Protein AF-A0A0E2AYF6-F1 (afdb_monomer)

Radius of gyration: 15.76 Å; Cα contacts (8 Å, |Δi|>4): 242; chains: 1; bounding box: 42×32×40 Å

Solvent-accessible surface area (backbone atoms only — not comparable to full-atom values): 7709 Å² total; per-residue (Å²): 76,22,38,86,88,65,51,48,32,66,35,88,87,39,91,82,32,56,81,87,39,69,34,32,36,39,48,81,101,40,78,30,57,58,52,87,72,82,84,86,61,89,89,56,90,67,72,80,43,27,36,78,45,69,48,70,94,85,53,44,58,41,78,47,69,53,76,87,58,36,87,75,53,41,72,71,44,59,37,36,41,37,54,55,77,86,51,71,51,40,40,33,33,31,33,22,61,49,71,59,85,94,46,77,44,80,48,45,36,28,24,51,70,90,37,84,71,35,61,86,52,92,80,78,84,49,74,88

Nearest PDB structures (foldseek):
  3l9r-assembly4_G  TM=6.458E-01  e=2.487E+00  Bos taurus
  8sos-assembly1_A  TM=7.343E-01  e=4.136E+00  Homo sapiens
  3are-assembly1_A  TM=7.345E-01  e=4.376E+00  Mus musculus
  3arf-assembly1_A  TM=7.133E-01  e=5.185E+00  Mus musculus

Structure (mmCIF, N/CA/C/O backbone):
data_AF-A0A0E2AYF6-F1
#
_entry.id   AF-A0A0E2AYF6-F1
#
loop_
_atom_site.group_PDB
_atom_site.id
_atom_site.type_symbol
_atom_site.label_atom_id
_atom_site.label_alt_id
_atom_site.label_comp_id
_atom_site.label_asym_id
_atom_site.label_entity_id
_atom_site.label_seq_id
_atom_site.pdbx_PDB_ins_code
_atom_site.Cartn_x
_atom_site.Cartn_y
_atom_site.Cartn_z
_atom_site.occupancy
_atom_site.B_iso_or_equiv
_atom_site.auth_seq_id
_atom_site.auth_comp_id
_atom_site.auth_asym_id
_atom_site.auth_atom_id
_atom_site.pdbx_PDB_model_num
ATOM 1 N N . MET A 1 1 ? -4.018 6.481 5.397 1.00 85.00 1 MET A N 1
ATOM 2 C CA . MET A 1 1 ? -5.443 6.141 5.551 1.00 85.00 1 MET A CA 1
ATOM 3 C C . MET A 1 1 ? -6.094 7.261 6.342 1.00 85.00 1 MET A C 1
ATOM 5 O O . MET A 1 1 ? -5.671 7.491 7.468 1.00 85.00 1 MET A O 1
ATOM 9 N N . LYS A 1 2 ? -7.014 8.018 5.747 1.00 90.38 2 LYS A N 1
ATOM 10 C CA . LYS A 1 2 ? -7.680 9.147 6.410 1.00 90.38 2 LYS A CA 1
ATOM 11 C C . LYS A 1 2 ? -9.195 9.037 6.292 1.00 90.38 2 LYS A C 1
ATOM 13 O O . LYS A 1 2 ? -9.662 8.411 5.348 1.00 90.38 2 LYS A O 1
ATOM 18 N N . ASP A 1 3 ? -9.937 9.619 7.221 1.00 90.00 3 ASP A N 1
ATOM 19 C CA . ASP A 1 3 ? -11.373 9.827 7.018 1.00 90.00 3 ASP A CA 1
ATOM 20 C C . ASP A 1 3 ? -11.638 11.024 6.086 1.00 90.00 3 ASP A C 1
ATOM 22 O O . ASP A 1 3 ? -10.720 11.77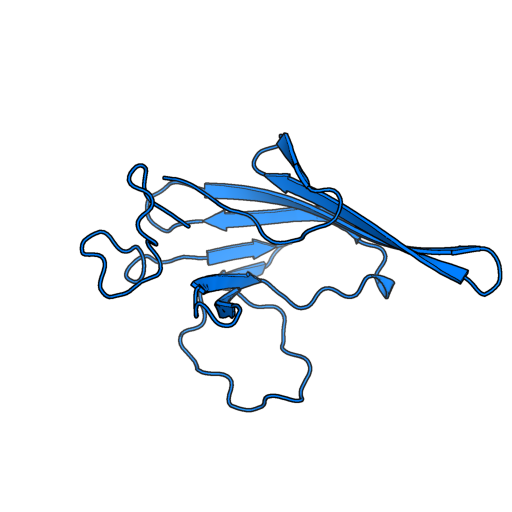2 5.722 1.00 90.00 3 ASP A O 1
ATOM 26 N N . ALA A 1 4 ? -12.904 11.229 5.720 1.00 89.44 4 ALA A N 1
ATOM 27 C CA . ALA A 1 4 ? -13.366 12.388 4.954 1.00 89.44 4 ALA A CA 1
ATOM 28 C C . ALA A 1 4 ? -13.022 13.756 5.588 1.00 89.44 4 ALA A C 1
ATOM 30 O O . ALA A 1 4 ? -12.935 14.753 4.871 1.00 89.44 4 ALA A O 1
ATOM 31 N N . ALA A 1 5 ? -12.802 13.819 6.906 1.00 89.69 5 ALA A N 1
ATOM 32 C CA . ALA A 1 5 ? -12.374 15.027 7.616 1.00 89.69 5 ALA A CA 1
ATOM 33 C C . ALA A 1 5 ? -10.840 15.206 7.629 1.00 89.69 5 ALA A C 1
ATOM 35 O O . ALA A 1 5 ? -10.336 16.239 8.070 1.00 89.69 5 ALA A O 1
ATOM 36 N N . GLY A 1 6 ? -10.086 14.231 7.114 1.00 90.56 6 GLY A N 1
ATOM 37 C CA . GLY A 1 6 ? -8.630 14.244 7.039 1.00 90.56 6 GLY A CA 1
ATOM 38 C C . GLY A 1 6 ? -7.915 13.683 8.273 1.00 90.56 6 GLY A C 1
ATOM 39 O O . GLY A 1 6 ? -6.679 13.721 8.307 1.00 90.56 6 GLY A O 1
ATOM 40 N N . ASN A 1 7 ? -8.638 13.137 9.254 1.00 92.06 7 ASN A N 1
ATOM 41 C CA . ASN A 1 7 ? -8.044 12.501 10.429 1.00 92.06 7 ASN A CA 1
ATOM 42 C C . ASN A 1 7 ? -7.379 11.186 10.029 1.00 92.06 7 ASN A C 1
ATOM 44 O O . ASN A 1 7 ? -7.926 10.411 9.247 1.00 92.06 7 ASN A O 1
ATOM 48 N N . ASN A 1 8 ? -6.191 10.910 10.565 1.00 92.06 8 ASN A N 1
ATOM 49 C CA . ASN A 1 8 ? -5.482 9.672 10.265 1.00 92.06 8 ASN A CA 1
ATOM 50 C C . ASN A 1 8 ? -6.093 8.501 11.046 1.00 92.06 8 ASN A C 1
ATOM 52 O O . ASN A 1 8 ? -5.935 8.411 12.257 1.00 92.06 8 ASN A O 1
ATOM 56 N N . LEU A 1 9 ? -6.729 7.565 10.343 1.00 93.69 9 LEU A N 1
ATOM 57 C CA . LEU A 1 9 ? -7.387 6.403 10.954 1.00 93.69 9 LEU A CA 1
ATOM 58 C C . LEU A 1 9 ? -6.404 5.357 11.507 1.00 93.69 9 LEU A C 1
ATOM 60 O O . LEU A 1 9 ? -6.825 4.376 12.113 1.00 93.69 9 LEU A O 1
ATOM 64 N N . LEU A 1 10 ? -5.099 5.551 11.300 1.00 92.56 10 LEU A N 1
ATOM 65 C CA . LEU A 1 10 ? -4.031 4.757 11.911 1.00 92.56 10 LEU A CA 1
ATOM 66 C C . LEU A 1 10 ? -3.496 5.400 13.199 1.00 92.56 10 LEU A C 1
ATOM 68 O O . LEU A 1 10 ? -2.589 4.849 13.828 1.00 92.56 10 LEU A O 1
ATOM 72 N N . ASP A 1 11 ? -4.013 6.569 13.586 1.00 91.44 11 ASP A N 1
ATOM 73 C CA . ASP A 1 11 ? -3.695 7.209 14.856 1.00 91.44 11 ASP A CA 1
ATOM 74 C C . ASP A 1 11 ? -4.581 6.643 15.977 1.00 91.44 11 ASP A C 1
ATOM 76 O O . ASP A 1 11 ? -5.804 6.764 15.900 1.00 91.44 11 ASP A O 1
ATOM 80 N N . PRO A 1 12 ? -4.002 6.050 17.040 1.00 90.19 12 PRO A N 1
ATOM 81 C CA . PRO A 1 12 ? -4.781 5.538 18.166 1.00 90.19 12 PRO A CA 1
ATOM 82 C C . PRO A 1 12 ? -5.567 6.619 18.923 1.00 90.19 12 PRO A C 1
ATOM 84 O O . PRO A 1 12 ? -6.458 6.272 19.691 1.00 90.19 12 PRO A O 1
ATOM 87 N N . GLN A 1 13 ? -5.246 7.907 18.751 1.00 91.75 13 GLN A N 1
ATOM 88 C CA . GLN A 1 13 ? -5.995 9.010 19.365 1.00 91.75 13 GLN A CA 1
ATOM 89 C C . GLN A 1 13 ? -7.279 9.367 18.601 1.00 91.75 13 GLN A C 1
ATOM 91 O O . GLN A 1 13 ? -8.134 10.072 19.134 1.00 91.75 13 GLN A O 1
ATOM 96 N N . VAL A 1 14 ? -7.444 8.888 17.365 1.00 93.38 14 VAL A N 1
ATOM 97 C CA . VAL A 1 14 ? -8.674 9.092 16.594 1.00 93.38 14 VAL A CA 1
ATOM 98 C C . VAL A 1 14 ? -9.720 8.085 17.067 1.00 93.38 14 VAL A C 1
ATOM 100 O O . VAL A 1 14 ? -9.497 6.880 17.013 1.00 93.38 14 VAL A O 1
ATOM 103 N N . ALA A 1 15 ? -10.878 8.558 17.533 1.00 91.12 15 ALA A N 1
ATOM 104 C CA . ALA A 1 15 ? -11.914 7.690 18.107 1.00 91.12 15 ALA A CA 1
ATOM 105 C C . ALA A 1 15 ? -12.442 6.633 17.117 1.00 91.12 15 ALA A C 1
ATOM 107 O O . ALA A 1 15 ? -12.764 5.519 17.516 1.00 91.12 15 ALA A O 1
ATOM 108 N N . SER A 1 16 ? -12.492 6.972 15.828 1.00 90.50 16 SER A N 1
ATOM 109 C CA . SER A 1 16 ? -12.912 6.101 14.725 1.00 90.50 16 SER A CA 1
ATOM 110 C C . SER A 1 16 ? -11.759 5.318 14.083 1.00 90.50 16 SER A C 1
ATOM 112 O O . SER A 1 16 ? -11.902 4.837 12.960 1.00 90.50 16 SER A O 1
ATOM 114 N N . ASN A 1 17 ? -10.597 5.222 14.741 1.00 92.50 17 ASN A N 1
ATOM 115 C CA . ASN A 1 17 ? -9.444 4.519 14.182 1.00 92.50 17 ASN A CA 1
ATOM 116 C C . ASN A 1 17 ? -9.764 3.052 13.844 1.00 92.50 17 ASN A C 1
ATOM 118 O O . ASN A 1 17 ? -10.621 2.419 14.456 1.00 92.50 17 ASN A O 1
ATOM 122 N N . ILE A 1 18 ? -9.012 2.501 12.894 1.00 91.19 18 ILE A N 1
ATOM 123 C CA . ILE A 1 18 ? -9.207 1.134 12.390 1.00 91.19 18 ILE A CA 1
ATOM 124 C C . ILE A 1 18 ? -8.200 0.138 12.980 1.00 91.19 18 ILE A C 1
ATOM 126 O O . ILE A 1 18 ? -8.012 -0.950 12.443 1.00 91.19 18 ILE A O 1
ATOM 130 N N . LEU A 1 19 ? -7.505 0.495 14.067 1.00 88.31 19 LEU A N 1
ATOM 131 C CA . LEU A 1 19 ? -6.434 -0.339 14.629 1.00 88.31 19 LEU A CA 1
ATOM 132 C C . LEU A 1 19 ? -6.954 -1.627 15.283 1.00 88.31 19 LEU A C 1
ATOM 134 O O . LEU A 1 19 ? -6.157 -2.536 15.509 1.00 88.31 19 LEU A O 1
ATOM 138 N N . GLY A 1 20 ? -8.253 -1.690 15.592 1.00 88.31 20 GLY A N 1
ATOM 139 C CA . GLY A 1 20 ? -8.936 -2.892 16.075 1.00 88.31 20 GLY A CA 1
ATOM 140 C C . GLY A 1 20 ? -9.422 -3.830 14.966 1.00 88.31 20 GLY A C 1
ATOM 141 O O . GLY A 1 20 ? -9.894 -4.919 15.276 1.00 88.31 20 GLY A O 1
ATOM 142 N N . ASN A 1 21 ? -9.319 -3.431 13.695 1.00 93.38 21 ASN A N 1
ATOM 143 C CA . ASN A 1 21 ? -9.757 -4.261 12.579 1.00 93.38 21 ASN A CA 1
ATOM 144 C C . ASN A 1 21 ? -8.725 -5.353 12.260 1.00 93.38 21 ASN A C 1
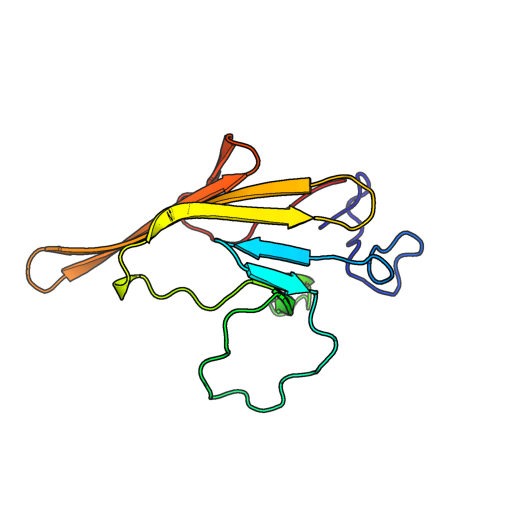ATOM 146 O O . ASN A 1 21 ? -7.514 -5.144 12.374 1.00 93.38 21 ASN A O 1
ATOM 150 N N . GLU A 1 22 ? -9.201 -6.486 11.743 1.00 94.38 22 GLU A N 1
ATOM 151 C CA . GLU A 1 22 ? -8.351 -7.536 11.170 1.00 94.38 22 GLU A CA 1
ATOM 152 C C . GL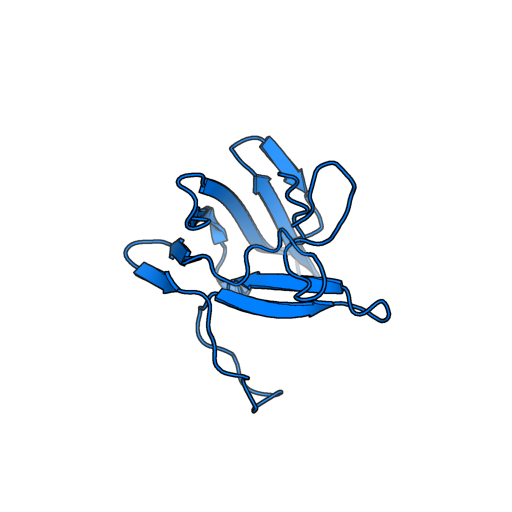U A 1 22 ? -7.877 -7.141 9.763 1.00 94.38 22 GLU A C 1
ATOM 154 O O . GLU A 1 22 ? -8.354 -7.642 8.745 1.00 94.38 22 GLU A O 1
ATOM 159 N N . ILE A 1 23 ? -6.946 -6.186 9.701 1.00 95.75 23 ILE A N 1
ATOM 160 C CA . ILE A 1 23 ? -6.365 -5.733 8.435 1.00 95.75 23 ILE A CA 1
ATOM 161 C C . ILE A 1 23 ? -5.389 -6.795 7.922 1.00 95.75 23 ILE A C 1
ATOM 163 O O . ILE A 1 23 ? -4.451 -7.187 8.623 1.00 95.75 23 ILE A O 1
ATOM 167 N N . THR A 1 24 ? -5.582 -7.230 6.679 1.00 97.31 24 THR A N 1
ATOM 168 C CA . THR A 1 24 ? -4.730 -8.226 6.018 1.00 97.31 24 THR A CA 1
ATOM 169 C C . THR A 1 24 ? -4.382 -7.790 4.596 1.00 97.31 24 THR A C 1
ATOM 171 O O . THR A 1 24 ? -5.119 -7.035 3.961 1.00 97.31 24 THR A O 1
ATOM 174 N N . VAL A 1 25 ? -3.241 -8.254 4.089 1.00 97.94 25 VAL A N 1
ATOM 175 C CA . VAL A 1 25 ? -2.885 -8.152 2.669 1.00 97.94 25 VAL A CA 1
ATOM 176 C C . VAL A 1 25 ? -2.817 -9.542 2.058 1.00 97.94 25 VAL A C 1
ATOM 178 O O . VAL A 1 25 ? -2.131 -10.413 2.579 1.00 97.94 25 VAL A O 1
ATOM 181 N N . GLU A 1 26 ? -3.476 -9.738 0.924 1.00 98.25 26 GLU A N 1
ATOM 182 C CA . GLU A 1 26 ? -3.312 -10.917 0.074 1.00 98.25 26 GLU A CA 1
ATOM 183 C C . GLU A 1 26 ? -2.363 -10.597 -1.081 1.00 98.25 26 GLU A C 1
ATOM 185 O O . GLU A 1 26 ? -2.572 -9.628 -1.816 1.00 98.25 26 GLU A O 1
ATOM 190 N N . TYR A 1 27 ? -1.323 -11.414 -1.248 1.00 97.75 27 TYR A N 1
ATOM 191 C CA . TYR A 1 27 ? -0.358 -11.297 -2.341 1.00 97.75 27 TYR A CA 1
ATOM 192 C C . TYR A 1 27 ? 0.092 -12.684 -2.808 1.00 97.75 27 TYR A C 1
ATOM 194 O O . TYR A 1 27 ? 0.685 -13.449 -2.040 1.00 97.75 27 TYR A O 1
ATOM 202 N N . GLY A 1 28 ? -0.202 -13.009 -4.070 1.00 94.69 28 GLY A N 1
ATOM 203 C CA . GLY A 1 28 ? -0.147 -14.390 -4.557 1.00 94.69 28 GLY A CA 1
ATOM 204 C C . GLY A 1 28 ? -1.075 -15.296 -3.738 1.00 94.69 28 GLY A C 1
ATOM 205 O O . GLY A 1 28 ? -2.159 -14.878 -3.345 1.00 94.69 28 GLY A O 1
ATOM 206 N N . ASP A 1 29 ? -0.615 -16.503 -3.410 1.00 96.00 29 ASP A N 1
ATOM 207 C CA . ASP A 1 29 ? -1.380 -17.481 -2.614 1.00 96.00 29 ASP A CA 1
ATOM 208 C C . ASP A 1 29 ? -1.206 -17.304 -1.091 1.00 96.00 29 ASP A C 1
ATOM 210 O O . ASP A 1 29 ? -1.425 -18.233 -0.311 1.00 96.00 29 ASP A O 1
ATOM 214 N N . LYS A 1 30 ? -0.728 -16.135 -0.646 1.00 97.12 30 LYS A N 1
ATOM 215 C CA . LYS A 1 30 ? -0.394 -15.866 0.758 1.00 97.12 30 LYS A CA 1
ATOM 216 C C . LYS A 1 30 ? -1.205 -14.703 1.312 1.00 97.12 30 LYS A C 1
ATOM 218 O O . LYS A 1 30 ? -1.411 -13.698 0.635 1.00 97.12 30 LYS A O 1
ATOM 223 N N . SER A 1 31 ? -1.579 -14.830 2.583 1.00 97.25 31 SER A N 1
ATOM 224 C CA . SER A 1 31 ? -2.192 -13.768 3.378 1.00 97.25 31 SER A CA 1
ATOM 225 C C . SER A 1 31 ? -1.222 -13.295 4.461 1.00 97.25 31 SER A C 1
ATOM 227 O O . SER A 1 31 ? -0.561 -14.101 5.120 1.00 97.25 31 SER A O 1
ATOM 229 N N . PHE A 1 32 ? -1.124 -11.980 4.617 1.00 96.69 32 PHE A N 1
ATOM 230 C CA . PHE A 1 32 ? -0.212 -11.286 5.515 1.00 96.69 32 PHE A CA 1
ATOM 231 C C . PHE A 1 32 ? -1.036 -10.414 6.469 1.00 96.69 32 PHE A C 1
ATOM 233 O O . PHE A 1 32 ? -1.444 -9.311 6.086 1.00 96.69 32 PHE A O 1
ATOM 240 N N . PRO A 1 33 ? -1.325 -10.882 7.695 1.00 96.06 33 PRO A N 1
ATOM 241 C CA . PRO A 1 33 ? -2.001 -10.059 8.688 1.00 96.06 33 PRO A CA 1
ATOM 242 C C . PRO A 1 33 ? -1.109 -8.906 9.145 1.00 96.06 33 PRO A C 1
ATOM 244 O O . PRO A 1 33 ? 0.120 -8.995 9.091 1.00 96.06 33 PRO A O 1
ATOM 247 N N . LEU A 1 34 ? -1.735 -7.825 9.611 1.00 93.69 34 LEU A N 1
ATOM 248 C CA . LEU A 1 34 ? -1.024 -6.693 10.191 1.00 93.69 34 LEU A CA 1
ATOM 249 C C . LEU A 1 34 ? -0.171 -7.151 11.378 1.00 93.69 34 LEU A C 1
ATOM 251 O O . LEU A 1 34 ? -0.682 -7.643 12.385 1.00 93.69 34 LEU A O 1
ATOM 255 N N . GLU A 1 35 ? 1.140 -6.968 11.261 1.00 89.00 35 GLU A N 1
ATOM 256 C CA . GLU A 1 35 ? 2.079 -7.368 12.296 1.00 89.00 35 GLU A CA 1
ATOM 257 C C . GLU A 1 35 ? 1.879 -6.528 13.566 1.00 89.00 35 GLU A C 1
ATOM 259 O O . GLU A 1 35 ? 1.811 -5.295 13.539 1.00 89.00 35 GLU A O 1
ATOM 264 N N . ASN A 1 36 ? 1.812 -7.221 14.705 1.00 74.00 36 ASN A N 1
ATOM 265 C CA . ASN A 1 36 ? 1.722 -6.607 16.031 1.00 74.00 36 ASN A CA 1
ATOM 266 C C . ASN A 1 36 ? 3.085 -6.503 16.734 1.00 74.00 36 ASN A C 1
ATOM 268 O O . ASN A 1 36 ? 3.184 -5.890 17.796 1.00 74.00 36 ASN A O 1
ATOM 272 N N . SER A 1 37 ? 4.135 -7.095 16.160 1.00 66.31 37 SER A N 1
ATOM 273 C CA . SER A 1 37 ? 5.490 -7.070 16.707 1.00 66.31 37 SER A CA 1
ATOM 274 C C . SER A 1 37 ? 6.269 -5.851 16.228 1.00 66.31 37 SER A C 1
ATOM 276 O O . SER A 1 37 ? 6.259 -5.517 15.046 1.00 66.31 37 SER A O 1
ATOM 278 N N . VAL A 1 38 ? 6.998 -5.221 17.147 1.00 60.69 38 VAL A N 1
ATOM 279 C CA . VAL A 1 38 ? 7.991 -4.198 16.810 1.00 60.69 38 VAL A CA 1
ATOM 280 C C . VAL A 1 38 ? 9.253 -4.915 16.346 1.00 60.69 38 VAL A C 1
ATOM 282 O O . VAL A 1 38 ? 9.855 -5.660 17.120 1.00 60.69 38 VAL A O 1
ATOM 285 N N . ASP A 1 39 ? 9.644 -4.712 15.091 1.00 61.06 39 ASP A N 1
ATOM 286 C CA . ASP A 1 39 ? 10.906 -5.245 14.589 1.00 61.06 39 ASP A CA 1
ATOM 287 C C . ASP A 1 39 ? 12.065 -4.439 15.194 1.00 61.06 39 ASP A C 1
ATOM 289 O O . ASP A 1 39 ? 12.207 -3.238 14.963 1.00 61.06 39 ASP A O 1
ATOM 293 N N . THR A 1 40 ? 12.864 -5.078 16.048 1.00 60.25 40 THR A N 1
ATOM 294 C CA . THR A 1 40 ? 13.934 -4.411 16.809 1.00 60.25 40 THR A CA 1
ATOM 295 C C . THR A 1 40 ? 15.262 -4.376 16.054 1.00 60.25 40 THR A C 1
ATOM 297 O O . THR A 1 40 ? 16.243 -3.819 16.551 1.00 60.25 40 THR A O 1
ATOM 300 N N . ARG A 1 41 ? 15.326 -4.957 14.847 1.00 61.78 41 ARG A N 1
ATOM 301 C CA . ARG A 1 41 ? 16.561 -5.114 14.067 1.00 61.78 41 ARG A CA 1
ATOM 302 C C . ARG A 1 41 ? 16.557 -4.210 12.837 1.00 61.78 41 ARG A C 1
ATOM 304 O O . ARG A 1 41 ? 16.304 -4.646 11.723 1.00 61.78 41 ARG A O 1
ATOM 311 N N . PHE A 1 42 ? 16.934 -2.954 13.051 1.00 58.25 42 PHE A N 1
ATOM 312 C CA . PHE A 1 42 ? 16.920 -1.883 12.045 1.00 58.25 42 PHE A CA 1
ATOM 313 C C . PHE A 1 42 ? 17.710 -2.168 10.743 1.00 58.25 42 PHE A C 1
ATOM 315 O O . PHE A 1 42 ? 17.389 -1.596 9.710 1.00 58.25 42 PHE A O 1
ATOM 322 N N . ASN A 1 43 ? 18.722 -3.048 10.764 1.00 60.88 43 ASN A N 1
ATOM 323 C CA . ASN A 1 43 ? 19.654 -3.251 9.639 1.00 60.88 43 ASN A CA 1
ATOM 324 C C . ASN A 1 43 ? 19.483 -4.577 8.869 1.00 60.88 43 ASN A C 1
ATOM 326 O O . ASN A 1 43 ? 20.375 -4.940 8.103 1.00 60.88 43 ASN A O 1
ATOM 330 N N . MET A 1 44 ? 18.404 -5.338 9.077 1.00 69.69 44 MET A N 1
ATOM 331 C CA . MET A 1 44 ? 18.197 -6.600 8.350 1.00 69.69 44 MET A CA 1
ATOM 332 C C . MET A 1 44 ? 17.083 -6.476 7.307 1.00 69.69 44 MET A C 1
ATOM 334 O O . MET A 1 44 ? 16.081 -5.824 7.598 1.00 69.69 44 MET A O 1
ATOM 338 N N . PRO A 1 45 ? 17.208 -7.141 6.138 1.00 70.31 45 PRO A N 1
ATOM 339 C CA . PRO A 1 45 ? 16.099 -7.273 5.201 1.00 70.31 45 PRO A CA 1
ATOM 340 C C . PRO A 1 45 ? 14.898 -7.877 5.917 1.00 70.31 45 PRO A C 1
ATOM 342 O O . PRO A 1 45 ? 15.008 -8.948 6.530 1.00 70.31 45 PRO A O 1
ATOM 345 N N . ARG A 1 46 ? 13.760 -7.191 5.858 1.00 80.25 46 ARG A N 1
ATOM 346 C CA . ARG A 1 46 ? 12.560 -7.670 6.537 1.00 80.25 46 ARG A CA 1
ATOM 347 C C . ARG A 1 46 ? 11.828 -8.655 5.634 1.00 80.25 46 ARG A C 1
ATOM 349 O O . ARG A 1 46 ? 11.695 -8.400 4.435 1.00 80.25 46 ARG A O 1
ATOM 356 N N . PRO A 1 47 ? 11.320 -9.778 6.173 1.00 84.88 47 PRO A N 1
ATOM 357 C CA . PRO A 1 47 ? 10.440 -10.652 5.412 1.00 84.88 47 PRO A CA 1
ATOM 358 C C . PRO A 1 47 ? 9.266 -9.867 4.813 1.00 84.88 47 PRO A C 1
ATOM 360 O O . PRO A 1 47 ? 8.852 -8.829 5.337 1.00 84.88 47 PRO A O 1
ATOM 363 N N . LEU A 1 48 ? 8.684 -10.373 3.729 1.00 90.62 48 LEU A N 1
ATOM 364 C CA . LEU A 1 48 ? 7.448 -9.805 3.198 1.00 90.62 48 LEU A CA 1
ATOM 365 C C . LEU A 1 48 ? 6.354 -9.839 4.279 1.00 90.62 48 LEU A C 1
ATOM 367 O O . LEU A 1 48 ? 6.118 -10.886 4.877 1.00 90.62 48 LEU A O 1
ATOM 371 N N . GLY A 1 49 ? 5.723 -8.696 4.542 1.00 93.06 49 GLY A N 1
ATOM 372 C CA . GLY A 1 49 ? 4.737 -8.548 5.610 1.00 93.06 49 GLY A CA 1
ATOM 373 C C . GLY A 1 49 ? 4.119 -7.154 5.639 1.00 93.06 49 GLY A C 1
ATOM 374 O O . GLY A 1 49 ? 4.666 -6.221 5.042 1.00 93.06 49 GLY A O 1
ATOM 375 N N . LEU A 1 50 ? 2.963 -7.043 6.299 1.00 93.88 50 LEU A N 1
ATOM 376 C CA . LEU A 1 50 ? 2.193 -5.811 6.483 1.00 93.88 50 LEU A CA 1
ATOM 377 C C . LEU A 1 50 ? 2.500 -5.216 7.861 1.00 93.88 50 LEU A C 1
ATOM 379 O O . LEU A 1 50 ? 2.307 -5.882 8.875 1.00 93.88 50 LEU A O 1
ATOM 383 N N . ARG A 1 51 ? 2.956 -3.963 7.916 1.00 91.56 51 ARG A N 1
ATOM 384 C CA . ARG A 1 51 ? 3.506 -3.350 9.136 1.00 91.56 51 ARG A CA 1
ATOM 385 C C . ARG A 1 51 ? 2.963 -1.956 9.386 1.00 91.56 51 ARG A C 1
ATOM 387 O O . ARG A 1 51 ? 2.575 -1.250 8.460 1.00 91.56 51 ARG A O 1
ATOM 394 N N . LYS A 1 52 ? 2.982 -1.552 10.658 1.00 90.56 52 LYS A N 1
ATOM 395 C CA . LYS A 1 52 ? 2.769 -0.164 11.086 1.00 90.56 52 LYS A CA 1
ATOM 396 C C . LYS A 1 52 ? 4.104 0.568 11.013 1.00 90.56 52 LYS A C 1
ATOM 398 O O . LYS A 1 52 ? 5.084 0.100 11.580 1.00 90.56 52 LYS A O 1
ATOM 403 N N . GLU A 1 53 ? 4.121 1.724 10.368 1.00 88.94 53 GLU A N 1
ATOM 404 C CA . GLU A 1 53 ? 5.313 2.561 10.233 1.00 88.94 53 GLU A CA 1
ATOM 405 C C . GLU A 1 53 ? 5.004 4.012 10.597 1.00 88.94 53 GLU A C 1
ATOM 407 O O . GLU A 1 53 ? 3.848 4.446 10.638 1.00 88.94 53 GLU A O 1
ATOM 412 N N . VAL A 1 54 ? 6.066 4.776 10.836 1.00 89.00 54 VAL A N 1
ATOM 413 C CA . VAL A 1 54 ? 6.012 6.220 11.054 1.00 89.00 54 VAL A CA 1
ATOM 414 C C . VAL A 1 54 ? 6.909 6.887 10.017 1.00 89.00 54 VAL A C 1
ATOM 416 O O . VAL A 1 54 ? 8.104 6.610 9.959 1.00 89.00 54 VAL A O 1
ATOM 419 N N . LEU A 1 55 ? 6.334 7.756 9.189 1.00 86.31 55 LEU A N 1
ATOM 420 C CA . LEU A 1 55 ? 7.010 8.380 8.057 1.00 86.31 55 LEU A CA 1
ATOM 421 C C . LEU A 1 55 ? 7.304 9.864 8.316 1.00 86.31 55 LEU A C 1
ATOM 423 O O . LEU A 1 55 ? 6.418 10.633 8.695 1.00 86.31 55 LEU A O 1
ATOM 427 N N . GLY A 1 56 ? 8.544 10.268 8.028 1.00 86.00 56 GLY A N 1
ATOM 428 C CA . GLY A 1 56 ? 8.985 11.666 8.019 1.00 86.00 56 GLY A CA 1
ATOM 429 C C . GLY A 1 56 ? 9.020 12.347 9.393 1.00 86.00 56 GLY A C 1
ATOM 430 O O . GLY A 1 56 ? 8.653 11.777 10.419 1.00 86.00 56 GLY A O 1
ATOM 431 N N . GLU A 1 57 ? 9.456 13.608 9.410 1.00 84.69 57 GLU A N 1
ATOM 432 C CA . GLU A 1 57 ? 9.573 14.408 10.642 1.00 84.69 57 GLU A CA 1
ATOM 433 C C . GLU A 1 57 ? 8.218 14.671 11.312 1.00 84.69 57 GLU A C 1
ATOM 435 O O . GLU A 1 57 ? 8.123 14.706 12.537 1.00 84.69 57 GLU A O 1
ATOM 440 N N . ALA A 1 58 ? 7.153 14.775 10.510 1.00 86.06 58 ALA A N 1
ATOM 441 C CA . ALA A 1 58 ? 5.779 14.934 10.984 1.00 86.06 58 ALA A CA 1
ATOM 442 C C . ALA A 1 58 ? 5.220 13.678 11.680 1.00 86.06 58 ALA A C 1
ATOM 444 O O . ALA A 1 58 ? 4.098 13.709 12.182 1.00 86.06 58 ALA A O 1
ATOM 445 N N . LYS A 1 59 ? 5.986 12.578 11.711 1.00 87.94 59 LYS A N 1
ATOM 446 C CA . LYS A 1 59 ? 5.611 11.296 12.314 1.00 87.94 59 LYS A CA 1
ATOM 447 C C . LYS A 1 59 ? 4.259 10.776 11.814 1.00 87.94 59 LYS A C 1
ATOM 449 O O . LYS A 1 59 ? 3.430 10.309 12.598 1.00 87.94 59 LYS A O 1
ATOM 454 N N . GLU A 1 60 ? 4.035 10.839 10.502 1.00 89.12 60 GLU A N 1
ATOM 455 C CA . GLU A 1 60 ? 2.790 10.354 9.908 1.00 89.12 60 GLU A CA 1
ATOM 456 C C . GLU A 1 60 ? 2.705 8.830 10.059 1.00 89.12 60 GLU A C 1
ATOM 458 O O . GLU A 1 60 ? 3.565 8.096 9.575 1.00 89.12 60 GLU A O 1
ATOM 463 N N . ARG A 1 61 ? 1.667 8.341 10.744 1.00 90.75 61 ARG A N 1
ATOM 464 C CA . ARG A 1 61 ? 1.415 6.902 10.893 1.00 90.75 61 ARG A CA 1
ATOM 465 C C . ARG A 1 61 ? 0.899 6.326 9.579 1.00 90.75 61 ARG A C 1
ATOM 467 O O . ARG A 1 61 ? -0.107 6.806 9.050 1.00 90.75 61 ARG A O 1
ATOM 474 N N . VAL A 1 62 ? 1.565 5.295 9.074 1.00 92.75 62 VAL A N 1
ATOM 475 C CA . VAL A 1 62 ? 1.242 4.636 7.803 1.00 92.75 62 VAL A CA 1
ATOM 476 C C . VAL A 1 62 ? 1.260 3.115 7.956 1.00 92.75 62 VAL A C 1
ATOM 478 O O . VAL A 1 62 ? 1.758 2.582 8.949 1.00 92.75 62 VAL A O 1
ATOM 481 N N . LEU A 1 63 ? 0.703 2.421 6.965 1.00 93.56 63 LEU A N 1
ATOM 482 C CA . LEU A 1 63 ? 0.941 0.995 6.770 1.00 93.56 63 LEU A CA 1
ATOM 483 C C . LEU A 1 63 ? 1.961 0.817 5.644 1.00 93.56 63 LEU A C 1
ATOM 485 O O . LEU A 1 63 ? 1.877 1.514 4.631 1.00 93.56 63 LEU A O 1
ATOM 489 N N . SER A 1 64 ? 2.898 -0.109 5.813 1.00 92.50 64 SER A N 1
ATOM 490 C CA . SER A 1 64 ? 3.834 -0.538 4.772 1.00 92.50 64 SER A CA 1
ATOM 491 C C . SER A 1 64 ? 3.638 -2.020 4.475 1.00 92.50 64 SER A C 1
ATOM 493 O O . SER A 1 64 ? 3.305 -2.800 5.366 1.00 92.50 64 SER A O 1
ATOM 495 N N . PHE A 1 65 ? 3.832 -2.415 3.220 1.00 93.88 65 PHE A N 1
ATOM 496 C CA . PHE A 1 65 ? 3.789 -3.816 2.822 1.00 93.88 65 PHE A CA 1
ATOM 497 C C . PHE A 1 65 ? 5.018 -4.156 1.982 1.00 93.88 65 PHE A C 1
ATOM 499 O O . PHE A 1 65 ? 5.195 -3.616 0.891 1.00 93.88 65 PHE A O 1
ATOM 506 N N . GLY A 1 66 ? 5.844 -5.062 2.508 1.00 88.38 66 GLY A N 1
ATOM 507 C CA . GLY A 1 66 ? 7.034 -5.584 1.833 1.00 88.38 66 GLY A CA 1
ATOM 508 C C . GLY A 1 66 ? 8.201 -4.607 1.655 1.00 88.38 66 GLY A C 1
ATOM 509 O O . GLY A 1 66 ? 8.116 -3.414 1.931 1.00 88.38 66 GLY A O 1
ATOM 510 N N . GLU A 1 67 ? 9.311 -5.157 1.162 1.00 87.25 67 GLU A N 1
ATOM 511 C CA . GLU A 1 67 ? 10.511 -4.433 0.728 1.00 87.25 67 GLU A CA 1
ATOM 512 C C . GLU A 1 67 ? 10.864 -4.915 -0.684 1.00 87.25 67 GLU A C 1
ATOM 514 O O . GLU A 1 67 ? 11.696 -5.797 -0.895 1.00 87.25 67 GLU A O 1
ATOM 519 N N . PHE A 1 68 ? 10.141 -4.402 -1.679 1.00 90.25 68 PHE A N 1
ATOM 520 C CA . PHE A 1 68 ? 10.307 -4.834 -3.064 1.00 90.25 68 PHE A CA 1
ATOM 521 C C . PHE A 1 68 ? 11.566 -4.211 -3.682 1.00 90.25 68 PHE A C 1
ATOM 523 O O . PHE A 1 68 ? 11.714 -2.990 -3.719 1.00 90.25 68 PHE A O 1
ATOM 530 N N . SER A 1 69 ? 12.463 -5.048 -4.212 1.00 90.81 69 SER A N 1
ATOM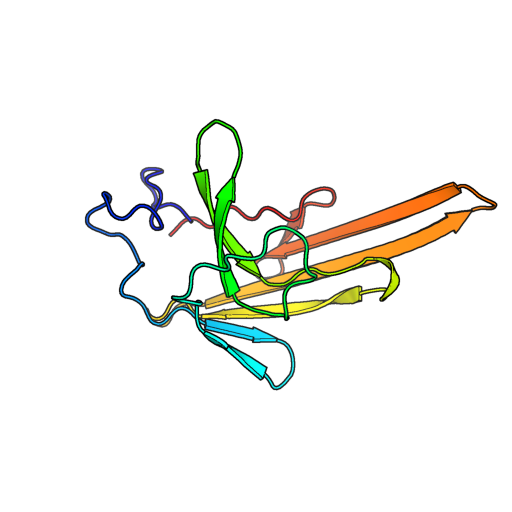 531 C CA . SER A 1 69 ? 13.628 -4.589 -4.983 1.00 90.81 69 SER A CA 1
ATOM 532 C C . SER A 1 69 ? 13.318 -4.544 -6.488 1.00 90.81 69 SER A C 1
ATOM 534 O O . SER A 1 69 ? 12.821 -5.544 -7.017 1.00 90.81 69 SER A O 1
ATOM 536 N N . PRO A 1 70 ? 13.666 -3.452 -7.206 1.00 92.62 70 PRO A N 1
ATOM 537 C CA . PRO A 1 70 ? 13.478 -3.341 -8.658 1.00 92.62 70 PRO A CA 1
ATOM 538 C C . PRO A 1 70 ? 14.279 -4.361 -9.473 1.00 92.62 70 PRO A C 1
ATOM 540 O O . PRO A 1 70 ? 13.997 -4.561 -10.655 1.00 92.62 70 PRO A O 1
ATOM 543 N N . GLU A 1 71 ? 15.262 -5.026 -8.870 1.00 93.06 71 GLU A N 1
ATOM 544 C CA . GLU A 1 71 ? 16.040 -6.077 -9.528 1.00 93.06 71 GLU A CA 1
ATOM 545 C C . GLU A 1 71 ? 15.183 -7.293 -9.898 1.00 93.06 71 GLU A C 1
ATOM 547 O O . GLU A 1 71 ? 15.472 -7.959 -10.888 1.00 93.06 71 GLU A O 1
ATOM 552 N N . HIS A 1 72 ? 14.078 -7.521 -9.183 1.00 94.00 72 HIS A N 1
ATOM 553 C CA . HIS A 1 72 ? 13.149 -8.622 -9.451 1.00 94.00 72 HIS A CA 1
ATOM 554 C C . HIS A 1 72 ? 12.194 -8.366 -10.627 1.00 94.00 72 HIS A C 1
ATOM 556 O O . HIS A 1 72 ? 11.415 -9.247 -10.973 1.00 94.00 72 HIS A O 1
ATOM 562 N N . GLN A 1 73 ? 12.256 -7.192 -11.265 1.00 96.06 73 GLN A N 1
ATOM 563 C CA . GLN A 1 73 ? 11.501 -6.887 -12.487 1.00 96.06 73 GLN A CA 1
ATOM 564 C C . GLN A 1 73 ? 9.969 -6.997 -12.352 1.00 96.06 73 GLN A C 1
ATOM 566 O O . GLN A 1 73 ? 9.301 -7.444 -13.286 1.00 96.06 73 GLN A O 1
ATOM 571 N N . TYR A 1 74 ? 9.402 -6.551 -11.229 1.00 96.31 74 TYR A N 1
ATOM 572 C CA . TYR A 1 74 ? 7.955 -6.576 -10.995 1.00 96.31 74 TYR A CA 1
ATOM 573 C C . TYR A 1 74 ? 7.206 -5.736 -12.037 1.00 96.31 74 TYR A C 1
ATOM 575 O O . TYR A 1 74 ? 7.479 -4.541 -12.198 1.00 96.31 74 TYR A O 1
ATOM 583 N N . LYS A 1 75 ? 6.265 -6.362 -12.749 1.00 96.50 75 LYS A N 1
ATOM 584 C CA . LYS A 1 75 ? 5.474 -5.737 -13.819 1.00 96.50 75 LYS A CA 1
ATOM 585 C C . LYS A 1 75 ? 4.022 -6.175 -13.706 1.00 96.50 75 LYS A C 1
ATOM 587 O O . LYS A 1 75 ? 3.684 -7.307 -14.032 1.00 96.50 75 LYS A O 1
ATOM 592 N N . GLY A 1 76 ? 3.165 -5.258 -13.284 1.00 96.12 76 GLY A N 1
ATOM 593 C CA . GLY A 1 76 ? 1.742 -5.480 -13.098 1.00 96.12 76 GLY A CA 1
ATOM 594 C C . GLY A 1 76 ? 1.403 -6.362 -11.902 1.00 96.12 76 GLY A C 1
ATOM 595 O O . GLY A 1 76 ? 0.302 -6.912 -11.873 1.00 96.12 76 GLY A O 1
ATOM 596 N N . GLU A 1 77 ? 2.311 -6.474 -10.932 1.00 97.12 77 GLU A N 1
ATOM 597 C CA . GLU A 1 77 ? 2.072 -7.201 -9.687 1.00 97.12 77 GLU A CA 1
ATOM 598 C C . GLU A 1 77 ? 0.908 -6.584 -8.930 1.00 97.12 77 GLU A C 1
ATOM 600 O O . GLU A 1 77 ? 0.716 -5.369 -8.957 1.00 97.12 77 GLU A O 1
ATOM 605 N N . THR A 1 78 ? 0.118 -7.419 -8.262 1.00 97.50 78 THR A N 1
ATOM 606 C CA . THR A 1 78 ? -1.105 -6.977 -7.592 1.00 97.50 78 THR A CA 1
ATOM 607 C C . THR A 1 78 ? -1.215 -7.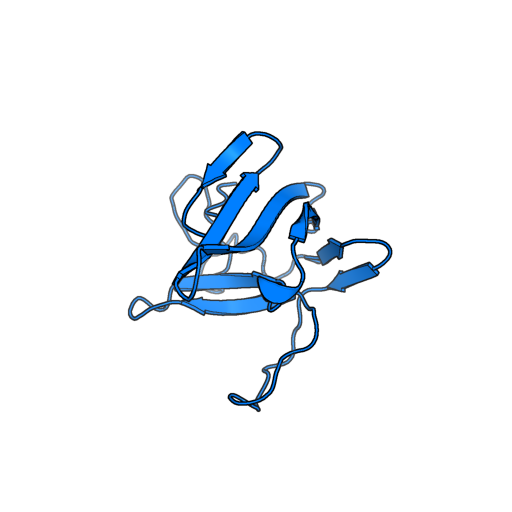593 -6.209 1.00 97.50 78 THR A C 1
ATOM 609 O O . THR A 1 78 ? -1.033 -8.797 -6.054 1.00 97.50 78 THR A O 1
ATOM 612 N N . PHE A 1 79 ? -1.566 -6.779 -5.217 1.00 97.56 79 PHE A N 1
ATOM 613 C CA . PHE A 1 79 ? -1.989 -7.239 -3.898 1.00 97.56 79 PHE A CA 1
ATOM 614 C C . PHE A 1 79 ? -3.323 -6.601 -3.510 1.00 97.56 79 PHE A C 1
ATOM 616 O O . PHE A 1 79 ? -3.661 -5.502 -3.953 1.00 97.56 79 PHE A O 1
ATOM 623 N N . THR A 1 80 ? -4.082 -7.294 -2.668 1.00 98.31 80 THR A N 1
ATOM 624 C CA . THR A 1 80 ? -5.367 -6.812 -2.150 1.00 98.31 80 THR A CA 1
ATOM 625 C C . THR A 1 80 ? -5.233 -6.511 -0.669 1.00 98.31 80 THR A C 1
ATOM 627 O O . THR A 1 80 ? -4.767 -7.353 0.089 1.00 98.31 80 THR A O 1
ATOM 630 N N . ILE A 1 81 ? -5.650 -5.321 -0.252 1.00 97.44 81 ILE A N 1
ATOM 631 C CA . ILE A 1 81 ? -5.752 -4.932 1.151 1.00 97.44 81 ILE A CA 1
ATOM 632 C C . ILE A 1 81 ? -7.189 -5.185 1.593 1.00 97.44 81 ILE A C 1
ATOM 634 O O . ILE A 1 81 ? -8.111 -4.567 1.062 1.00 97.44 81 ILE A O 1
ATOM 638 N N . HIS A 1 82 ? -7.384 -6.053 2.577 1.00 97.44 82 HIS A N 1
ATOM 639 C CA . HIS A 1 82 ? -8.667 -6.246 3.248 1.00 97.44 82 HIS A CA 1
ATOM 640 C C . HIS A 1 82 ? -8.653 -5.469 4.559 1.00 97.44 82 HIS A C 1
ATOM 642 O O . HIS A 1 82 ? -7.767 -5.658 5.390 1.00 97.44 82 HIS A O 1
ATOM 648 N N . TRP A 1 83 ? -9.628 -4.582 4.755 1.00 95.56 83 TRP A N 1
ATOM 649 C CA . TRP A 1 83 ? -9.627 -3.644 5.885 1.00 95.56 83 TRP A CA 1
ATOM 650 C C . TRP A 1 83 ? -10.307 -4.167 7.150 1.00 95.56 83 TRP A C 1
ATOM 652 O O . TRP A 1 83 ? -10.384 -3.436 8.136 1.00 95.56 83 TRP A O 1
ATOM 662 N N . GLY A 1 84 ? -10.838 -5.391 7.121 1.00 94.31 84 GLY A N 1
ATOM 663 C CA . GLY A 1 84 ? -11.563 -6.003 8.239 1.00 94.31 84 GLY A CA 1
ATOM 664 C C . GLY A 1 84 ? -12.988 -5.473 8.462 1.00 94.31 84 GLY A C 1
ATOM 665 O O . GLY A 1 84 ? -13.694 -6.000 9.310 1.00 94.31 84 GLY A O 1
ATOM 666 N N . ASP A 1 85 ? -13.444 -4.480 7.691 1.00 92.31 85 ASP A N 1
ATOM 667 C CA . ASP A 1 85 ? -14.815 -3.935 7.720 1.00 92.31 85 ASP A CA 1
ATOM 668 C C . ASP A 1 85 ? -15.658 -4.363 6.502 1.00 92.31 85 ASP A C 1
ATOM 670 O O . ASP A 1 85 ? -16.698 -3.780 6.201 1.00 92.31 85 ASP A O 1
ATOM 674 N N . GLY A 1 86 ? -15.193 -5.383 5.777 1.00 94.06 86 GLY A N 1
ATOM 675 C CA . GLY A 1 86 ? -15.812 -5.880 4.550 1.00 94.06 86 GLY A CA 1
ATOM 676 C C . GLY A 1 86 ? -15.425 -5.109 3.286 1.00 94.06 86 GLY A C 1
ATOM 677 O O . GLY A 1 86 ? -15.693 -5.599 2.188 1.00 94.06 86 GLY A O 1
ATOM 678 N N . THR A 1 87 ? -14.758 -3.951 3.394 1.00 95.12 87 THR A N 1
ATOM 679 C CA . THR A 1 87 ? -14.207 -3.268 2.218 1.00 95.12 87 THR A CA 1
ATOM 680 C C . THR A 1 87 ? -12.777 -3.716 1.932 1.00 95.12 87 THR A C 1
ATOM 682 O O . THR A 1 87 ? -12.039 -4.183 2.807 1.00 95.12 87 THR A O 1
ATOM 685 N N . LYS A 1 88 ? -12.370 -3.546 0.674 1.00 97.00 88 LYS A N 1
ATOM 686 C CA . LYS A 1 88 ? -11.026 -3.864 0.203 1.00 97.00 88 LYS A CA 1
ATOM 687 C C . LYS A 1 88 ? -10.553 -2.857 -0.830 1.00 97.00 88 LYS A C 1
ATOM 689 O O . LYS A 1 88 ? -11.374 -2.263 -1.526 1.00 97.00 88 LYS A O 1
ATOM 694 N N . ASP A 1 89 ? -9.242 -2.731 -0.947 1.00 97.50 89 ASP A N 1
ATOM 695 C CA . ASP A 1 89 ? -8.579 -1.990 -2.014 1.00 97.50 89 ASP A CA 1
ATOM 696 C C . ASP A 1 89 ? -7.616 -2.910 -2.759 1.00 97.50 89 ASP A C 1
ATOM 698 O O . ASP A 1 89 ? -6.927 -3.729 -2.151 1.00 97.50 89 ASP A O 1
ATOM 702 N N . VAL A 1 90 ? -7.543 -2.767 -4.078 1.00 97.81 90 VAL A N 1
ATOM 703 C CA . VAL A 1 90 ? -6.597 -3.504 -4.919 1.00 97.81 90 VAL A CA 1
ATOM 704 C C . VAL A 1 90 ? -5.491 -2.556 -5.350 1.00 97.81 90 VAL A C 1
ATOM 706 O O . VAL A 1 90 ? -5.748 -1.527 -5.978 1.00 97.81 90 VAL A O 1
ATOM 709 N N . VAL A 1 91 ? -4.253 -2.909 -5.024 1.00 97.19 91 VAL A N 1
ATOM 710 C CA . VAL A 1 91 ? -3.065 -2.166 -5.436 1.00 97.19 91 VAL A CA 1
ATOM 711 C C . VAL A 1 91 ? -2.344 -2.963 -6.503 1.00 97.19 91 VAL A C 1
ATOM 713 O O . VAL A 1 91 ? -1.942 -4.099 -6.267 1.00 97.19 91 VAL A O 1
ATOM 716 N N . LYS A 1 92 ? -2.132 -2.341 -7.661 1.00 97.50 92 LYS A N 1
ATOM 717 C CA . LYS A 1 92 ? -1.282 -2.880 -8.723 1.00 97.50 92 LYS A CA 1
ATOM 718 C C . LYS A 1 92 ? -0.052 -2.004 -8.893 1.00 97.50 92 LYS A C 1
ATOM 720 O O . LYS A 1 92 ? -0.167 -0.780 -8.867 1.00 97.50 92 LYS A O 1
ATOM 725 N N . PHE A 1 93 ? 1.117 -2.601 -9.087 1.00 96.88 93 PHE A N 1
ATOM 726 C CA . PHE A 1 93 ? 2.361 -1.857 -9.218 1.00 96.88 93 PHE A CA 1
ATOM 727 C C . PHE A 1 93 ? 3.320 -2.427 -10.266 1.00 96.88 93 PHE A C 1
ATOM 729 O O . PHE A 1 93 ? 3.357 -3.625 -10.542 1.00 96.88 93 PHE A O 1
ATOM 736 N N . ASP A 1 94 ? 4.129 -1.524 -10.815 1.00 96.75 94 ASP A N 1
ATOM 737 C CA . ASP A 1 94 ? 5.358 -1.840 -11.531 1.00 96.75 94 ASP A CA 1
ATOM 738 C C . ASP A 1 94 ? 6.537 -1.364 -10.679 1.00 96.75 94 ASP A C 1
ATOM 740 O O . ASP A 1 94 ? 6.536 -0.229 -10.190 1.00 96.75 94 ASP A O 1
ATOM 744 N N . LEU A 1 95 ? 7.557 -2.205 -10.530 1.00 96.44 95 LEU A N 1
ATOM 745 C CA . LEU A 1 95 ? 8.837 -1.836 -9.937 1.00 96.44 95 LEU A CA 1
ATOM 746 C C . LEU A 1 95 ? 9.953 -2.638 -10.599 1.00 96.44 95 LEU A C 1
ATOM 748 O O . LEU A 1 95 ? 10.205 -3.794 -10.257 1.00 96.44 95 LEU A O 1
ATOM 752 N N . TYR A 1 96 ? 10.641 -2.011 -11.547 1.00 96.56 96 TYR A N 1
ATOM 753 C CA . TYR A 1 96 ? 11.704 -2.673 -12.293 1.00 96.56 96 TYR A CA 1
ATOM 754 C C . TYR A 1 96 ? 12.828 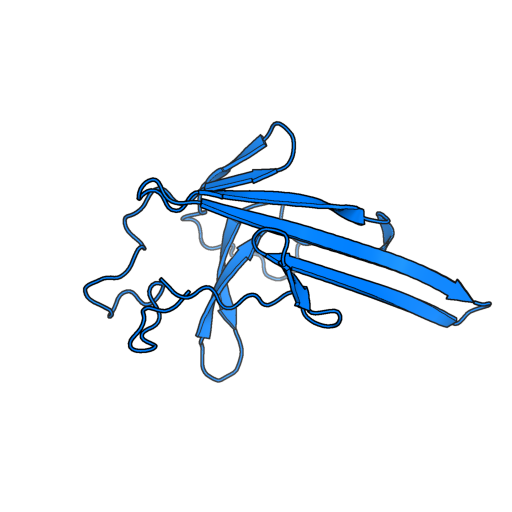-1.714 -12.677 1.00 96.56 96 TYR A C 1
ATOM 756 O O . TYR A 1 96 ? 12.641 -0.502 -12.755 1.00 96.56 96 TYR A O 1
ATOM 764 N N . ILE A 1 97 ? 14.016 -2.260 -12.925 1.00 96.44 97 ILE A N 1
ATOM 765 C CA . ILE A 1 97 ? 15.195 -1.505 -13.361 1.00 96.44 97 ILE A CA 1
ATOM 766 C C . ILE A 1 97 ? 15.543 -1.839 -14.813 1.00 96.44 97 ILE A C 1
ATOM 768 O O . ILE A 1 97 ? 15.573 -3.004 -15.203 1.00 96.44 97 ILE A O 1
ATOM 772 N N . THR A 1 98 ? 15.828 -0.825 -15.625 1.00 96.06 98 THR A N 1
ATOM 773 C CA . THR A 1 98 ? 16.400 -0.988 -16.972 1.00 96.06 98 THR A CA 1
ATOM 774 C C . THR A 1 98 ? 17.759 -0.321 -17.050 1.00 96.06 98 THR A C 1
ATOM 776 O O . THR A 1 98 ? 17.994 0.671 -16.364 1.00 96.06 98 THR A O 1
ATOM 779 N N . TRP A 1 99 ? 18.617 -0.797 -17.946 1.00 95.38 99 TRP A N 1
ATOM 780 C CA . TRP A 1 99 ? 19.970 -0.277 -18.114 1.00 95.38 99 TRP A CA 1
ATOM 781 C C . TRP A 1 99 ? 20.172 0.262 -19.524 1.00 95.38 99 TRP A C 1
ATOM 783 O O . TRP A 1 99 ? 19.869 -0.411 -20.509 1.00 95.38 99 TRP A O 1
ATOM 793 N N . LYS A 1 100 ? 20.730 1.470 -19.626 1.00 94.56 100 LYS A N 1
ATOM 794 C CA . LYS A 1 100 ? 21.275 2.001 -20.878 1.00 94.56 100 LYS A CA 1
ATOM 795 C C . LYS A 1 100 ? 22.755 2.292 -20.668 1.00 94.56 100 LYS A C 1
ATOM 797 O O . LYS A 1 100 ? 23.114 3.282 -20.034 1.00 94.56 100 LYS A O 1
ATOM 802 N N . LYS A 1 101 ? 23.623 1.428 -21.207 1.00 91.62 101 LYS A N 1
ATOM 803 C CA . LYS A 1 101 ? 25.048 1.368 -20.826 1.00 91.62 101 LYS A CA 1
ATOM 804 C C . LYS A 1 101 ? 25.163 1.196 -19.299 1.00 91.62 101 LYS A C 1
ATOM 806 O O . LYS A 1 101 ? 24.519 0.311 -18.753 1.00 91.62 101 LYS A O 1
ATOM 811 N N . GLN A 1 102 ? 25.929 2.050 -18.623 1.00 91.50 102 GLN A N 1
ATOM 812 C CA . GLN A 1 102 ? 26.113 2.037 -17.167 1.00 91.50 102 GLN A CA 1
ATOM 813 C C . GLN A 1 102 ? 25.074 2.881 -16.409 1.00 91.50 102 GLN A C 1
ATOM 815 O O . GLN A 1 102 ? 25.191 3.040 -15.201 1.00 91.50 102 GLN A O 1
ATOM 820 N N . ASN A 1 103 ? 24.061 3.423 -17.096 1.00 94.88 103 ASN A N 1
ATOM 821 C CA . ASN A 1 103 ? 23.050 4.275 -16.475 1.00 94.88 103 ASN A CA 1
ATOM 822 C C . ASN A 1 103 ? 21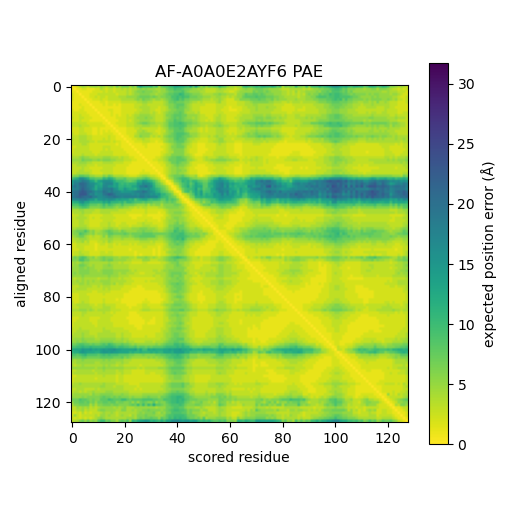.783 3.459 -16.169 1.00 94.88 103 ASN A C 1
ATOM 824 O O . ASN A 1 103 ? 21.061 3.102 -17.113 1.00 94.88 103 ASN A O 1
ATOM 828 N N . PRO A 1 104 ? 21.499 3.151 -14.890 1.00 95.06 104 PRO A N 1
ATOM 829 C CA . PRO A 1 104 ? 20.251 2.519 -14.501 1.00 95.06 104 PRO A CA 1
ATOM 830 C C . PRO A 1 104 ? 19.089 3.512 -14.553 1.00 95.06 104 PRO A C 1
ATOM 832 O O . PRO A 1 104 ? 19.233 4.709 -14.314 1.00 95.06 104 PRO A O 1
ATOM 835 N N . THR A 1 105 ? 17.899 2.999 -14.827 1.00 95.56 105 THR A N 1
ATOM 836 C CA . THR A 1 105 ? 16.636 3.726 -14.697 1.00 95.56 105 THR A CA 1
ATOM 837 C C . THR A 1 105 ? 15.657 2.836 -13.957 1.00 95.56 105 THR A C 1
ATOM 839 O O . THR A 1 105 ? 15.367 1.729 -14.412 1.00 95.56 105 THR A O 1
ATOM 842 N N . ILE A 1 106 ? 15.170 3.310 -12.812 1.00 95.12 106 ILE A N 1
ATOM 843 C CA . ILE A 1 106 ? 14.129 2.634 -12.039 1.00 95.12 106 ILE A CA 1
ATOM 844 C C . ILE A 1 106 ? 12.781 3.125 -12.551 1.00 95.12 106 ILE A C 1
ATOM 846 O O . ILE A 1 106 ? 12.519 4.325 -12.579 1.00 95.12 106 ILE A O 1
ATOM 850 N N . HIS A 1 107 ? 11.930 2.187 -12.933 1.00 95.00 107 HIS A N 1
ATOM 851 C CA . HIS A 1 107 ? 10.559 2.426 -13.348 1.00 95.00 107 HIS A CA 1
ATOM 852 C C . HIS A 1 107 ? 9.639 2.074 -12.194 1.00 95.00 107 HIS A C 1
ATOM 854 O O . HIS A 1 107 ? 9.766 1.003 -11.598 1.00 95.00 107 HIS A O 1
ATOM 860 N N . LYS A 1 108 ? 8.720 2.986 -11.891 1.00 95.62 108 LYS A N 1
ATOM 861 C CA . LYS A 1 108 ? 7.697 2.814 -10.867 1.00 95.62 108 LYS A CA 1
ATOM 862 C C . LYS A 1 108 ? 6.352 3.140 -11.486 1.00 95.62 108 LYS A C 1
ATOM 864 O O . LYS A 1 108 ? 6.234 4.116 -12.223 1.00 95.62 108 LYS A O 1
ATOM 869 N N . ARG A 1 109 ? 5.336 2.344 -11.189 1.00 96.75 109 ARG A N 1
ATOM 870 C CA . ARG A 1 109 ? 3.936 2.714 -11.419 1.00 96.75 109 ARG A CA 1
ATOM 871 C C . ARG A 1 109 ? 3.091 2.130 -10.321 1.00 96.75 109 ARG A C 1
ATOM 873 O O . ARG A 1 109 ? 3.409 1.069 -9.795 1.00 96.75 109 ARG A O 1
ATOM 880 N N . LEU A 1 110 ? 2.021 2.827 -9.994 1.00 96.50 110 LEU A N 1
ATOM 881 C CA . LEU A 1 110 ? 1.107 2.435 -8.950 1.00 96.50 110 LEU A CA 1
ATOM 882 C C . LEU A 1 110 ? -0.310 2.737 -9.392 1.00 96.50 110 LEU A C 1
ATOM 884 O O . LEU A 1 110 ? -0.596 3.831 -9.881 1.00 96.50 110 LEU A O 1
ATOM 888 N N . TYR A 1 111 ? -1.182 1.770 -9.183 1.00 96.69 111 TYR A N 1
ATOM 889 C CA . TYR A 1 111 ? -2.600 1.836 -9.454 1.00 96.69 111 TYR A CA 1
ATOM 890 C C . TYR A 1 111 ? -3.338 1.459 -8.174 1.00 96.69 111 TYR A C 1
ATOM 892 O O . TYR A 1 111 ? -2.938 0.522 -7.482 1.00 96.69 111 TYR A O 1
ATOM 900 N N . LEU A 1 112 ? -4.412 2.181 -7.877 1.00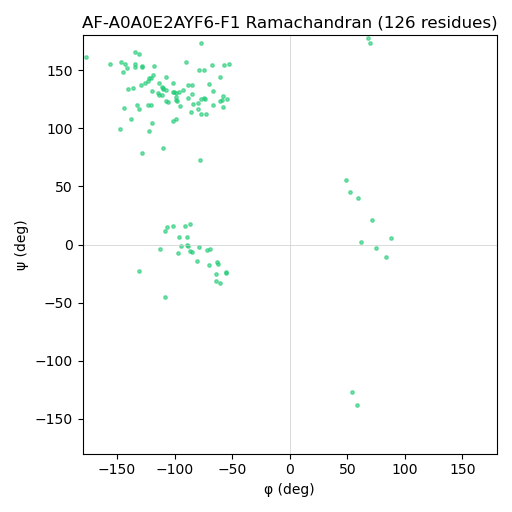 96.81 112 LEU A N 1
ATOM 901 C CA . LEU A 1 112 ? -5.337 1.879 -6.792 1.00 96.81 112 LEU A CA 1
ATOM 902 C C . LEU A 1 112 ? -6.720 1.675 -7.405 1.00 96.81 112 LEU A C 1
ATOM 904 O O . LEU A 1 112 ? -7.244 2.590 -8.042 1.00 96.81 112 LEU A O 1
ATOM 908 N N . ASN A 1 113 ? -7.300 0.489 -7.220 1.00 96.75 113 ASN A N 1
ATOM 909 C CA . ASN A 1 113 ? -8.600 0.104 -7.777 1.00 96.75 113 ASN A CA 1
ATOM 910 C C . ASN A 1 113 ? -8.694 0.421 -9.280 1.00 96.75 113 ASN A C 1
ATOM 912 O O . ASN A 1 113 ? -9.547 1.195 -9.716 1.00 96.75 113 ASN A O 1
ATOM 916 N N . ASP A 1 114 ? -7.735 -0.111 -10.045 1.00 95.81 114 ASP A N 1
ATOM 917 C CA . ASP A 1 114 ? -7.584 0.051 -11.501 1.00 95.81 114 ASP A CA 1
ATOM 918 C C . ASP A 1 114 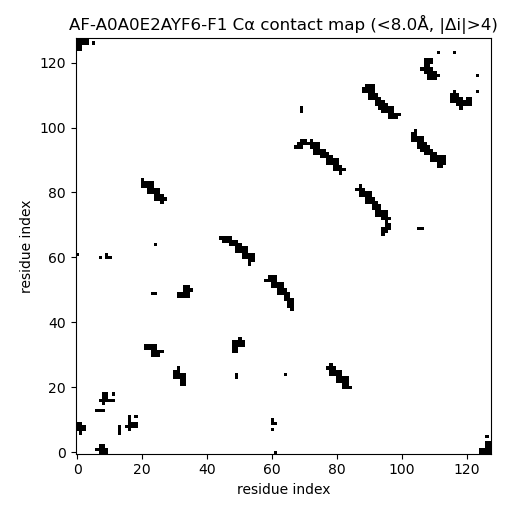? -7.345 1.483 -12.011 1.00 95.81 114 ASP A C 1
ATOM 920 O O . ASP A 1 114 ? -7.181 1.701 -13.213 1.00 95.81 114 ASP A O 1
ATOM 924 N N . LYS A 1 115 ? -7.247 2.475 -11.121 1.00 96.06 115 LYS A N 1
ATOM 925 C CA . LYS A 1 115 ? -6.919 3.859 -11.480 1.00 96.06 115 LYS A CA 1
ATOM 926 C C . LYS A 1 115 ? -5.444 4.130 -11.244 1.00 96.06 115 LYS A C 1
ATOM 928 O O . LYS A 1 115 ? -4.927 3.851 -10.165 1.00 96.06 115 LYS A O 1
ATOM 933 N N . GLU A 1 116 ? -4.771 4.698 -12.244 1.00 96.19 116 GLU A N 1
ATOM 934 C CA . GLU A 1 116 ? -3.382 5.141 -12.095 1.00 96.19 116 GLU A CA 1
ATOM 935 C C . GLU A 1 116 ? -3.294 6.177 -10.970 1.00 96.19 116 GLU A C 1
ATOM 937 O O . GLU A 1 116 ? -4.009 7.178 -10.974 1.00 96.19 116 GLU A O 1
ATOM 942 N N . TYR A 1 117 ? -2.430 5.906 -9.997 1.00 95.31 117 TYR A N 1
ATOM 943 C CA . TYR A 1 117 ? -2.265 6.708 -8.793 1.00 95.31 117 TYR A CA 1
ATOM 944 C C . TYR A 1 117 ? -0.943 7.485 -8.811 1.00 95.31 117 TYR A C 1
ATOM 946 O O . TYR A 1 117 ? -0.909 8.669 -8.480 1.00 95.31 117 TYR A O 1
ATOM 954 N N . SER A 1 118 ? 0.167 6.841 -9.193 1.00 94.56 118 SER A N 1
ATOM 955 C CA . SER A 1 118 ? 1.481 7.494 -9.268 1.00 94.56 118 SER A CA 1
ATOM 956 C C . SER A 1 118 ? 2.434 6.790 -10.234 1.00 94.56 118 SER A C 1
ATOM 958 O O . SER A 1 118 ? 2.319 5.589 -10.472 1.00 94.56 118 SER A O 1
ATOM 960 N N . LYS A 1 119 ? 3.411 7.540 -10.754 1.00 93.06 119 LYS A N 1
ATOM 961 C CA . LYS A 1 119 ? 4.551 7.038 -11.545 1.00 93.06 119 LYS A CA 1
ATOM 962 C C . LYS A 1 119 ? 5.900 7.187 -10.835 1.00 93.06 119 LYS A C 1
ATOM 964 O O . LYS A 1 119 ? 6.911 6.708 -11.329 1.00 93.06 119 LYS A O 1
ATOM 969 N N . ASP A 1 120 ? 5.910 7.811 -9.659 1.00 87.38 120 ASP A N 1
ATOM 970 C CA . ASP A 1 120 ? 7.153 8.197 -8.978 1.00 87.38 120 ASP A CA 1
ATOM 971 C C . ASP A 1 120 ? 7.179 7.773 -7.502 1.00 87.38 120 ASP A C 1
ATOM 973 O O . ASP A 1 120 ? 8.251 7.594 -6.915 1.00 87.38 120 ASP A O 1
ATOM 977 N N . SER A 1 121 ? 6.001 7.567 -6.902 1.00 86.81 121 SER A N 1
ATOM 978 C CA . SER A 1 121 ? 5.829 7.275 -5.481 1.00 86.81 121 SER A CA 1
ATOM 979 C C . SER A 1 121 ? 5.101 5.954 -5.251 1.00 86.81 121 SER A C 1
ATOM 981 O O . SER A 1 121 ? 4.155 5.626 -5.962 1.00 86.81 121 SER A O 1
ATOM 983 N N . PHE A 1 122 ? 5.510 5.238 -4.202 1.00 85.44 122 PHE A N 1
ATOM 984 C CA . PHE A 1 122 ? 4.785 4.083 -3.656 1.00 85.44 122 PHE A CA 1
ATOM 985 C C . PHE A 1 122 ? 3.891 4.444 -2.459 1.00 85.44 122 PHE A C 1
ATOM 987 O O . PHE A 1 122 ? 3.305 3.567 -1.833 1.00 85.44 122 PHE A O 1
ATOM 994 N N . LEU A 1 123 ? 3.765 5.733 -2.129 1.00 87.31 123 LEU A N 1
ATOM 995 C CA . LEU A 1 123 ? 2.894 6.196 -1.054 1.00 87.31 123 LEU A CA 1
ATOM 996 C C . LEU A 1 123 ? 1.467 6.409 -1.573 1.00 87.31 123 LEU A C 1
ATOM 998 O O . LEU A 1 123 ? 1.222 7.340 -2.342 1.00 87.31 123 LEU A O 1
ATOM 1002 N N . ILE A 1 124 ? 0.522 5.601 -1.091 1.00 87.19 124 ILE A N 1
ATOM 1003 C CA . ILE A 1 124 ? -0.911 5.745 -1.383 1.00 87.19 124 ILE A CA 1
ATOM 1004 C C . ILE A 1 124 ? -1.615 6.432 -0.214 1.00 87.19 124 ILE A C 1
ATOM 1006 O O . ILE A 1 124 ? -1.485 6.031 0.944 1.00 87.19 124 ILE A O 1
ATOM 1010 N N . LYS A 1 125 ? -2.420 7.451 -0.521 1.00 87.50 125 LYS A N 1
ATOM 1011 C CA . LYS A 1 125 ? -3.363 8.062 0.413 1.00 87.50 125 LYS A CA 1
ATOM 1012 C C . LYS A 1 125 ? -4.754 7.523 0.110 1.00 87.50 125 LYS A C 1
ATOM 1014 O O . LYS A 1 125 ? -5.368 7.898 -0.880 1.00 87.50 125 LYS A O 1
ATOM 1019 N N . ILE A 1 126 ? -5.228 6.649 0.986 1.00 86.69 126 ILE A N 1
ATOM 1020 C CA . ILE A 1 126 ? -6.584 6.101 0.935 1.00 86.69 126 ILE A CA 1
ATOM 1021 C C . ILE A 1 126 ? -7.460 6.927 1.878 1.00 86.69 126 ILE A C 1
ATOM 1023 O O . ILE A 1 126 ? -7.047 7.198 3.014 1.00 86.69 126 ILE A O 1
ATOM 1027 N N . VAL A 1 127 ? -8.622 7.354 1.381 1.00 83.75 127 VAL A N 1
ATOM 1028 C CA . VAL A 1 127 ? -9.645 8.104 2.122 1.00 83.75 127 VAL A CA 1
ATOM 1029 C C . VAL A 1 127 ? -10.886 7.220 2.244 1.00 83.75 127 VAL A C 1
ATOM 1031 O O . VAL A 1 127 ? -11.316 6.671 1.230 1.00 83.75 127 VAL A O 1
ATOM 1034 N N . LYS A 1 128 ? -11.416 7.061 3.461 1.00 78.06 128 LYS A N 1
ATOM 1035 C CA . LYS A 1 128 ? -12.681 6.368 3.752 1.00 78.06 128 LYS A CA 1
ATOM 1036 C C . LYS A 1 128 ? -13.747 7.352 4.216 1.00 78.06 128 LYS A C 1
ATOM 1038 O O . LYS A 1 128 ? -13.381 8.384 4.827 1.00 78.06 128 LYS A O 1
#

pLDDT: mean 90.56, std 8.73, range [58.25, 98.31]

Foldseek 3Di:
DAEPVRHQLLDPVDPNRLPPAQKWKDFPPDIATEDPDDDPDPPDQDPFHWYWAFDDPVRDIDIDGHDDAQCVFFDQGKMKIDSRPRDIKIKTKTWHWDDDPPDIDTWIWIDIRNHTDDGPDPDDDDYD

Mean predicted aligned error: 4.59 Å

Secondary structure (DSSP, 8-state):
-B-TT--BTT-TTSTT--TTS--EEEETTEEEEBP-S----TTSPPPS-EEEEEETTTTEEEEEE----GGG-EEEEEEEEE-SSS-EEEEEEEEEEEEETTEEEEEEEEEETTEEEESS------B-

Sequence (128 aa):
MKDAAGNNLLDPQVASNILGNEITVEYGDKSFPLENSVDTRFNMPRPLGLRKEVLGEAKERVLSFGEFSPEHQYKGETFTIHWGDGTKDVVKFDLYITWKKQNPTIHKRLYLNDKEYSKDSFLIKIVK

Organism: NCBI:txid997883